Protein AF-A0A8T5XEV4-F1 (afdb_monomer_lite)

Structure (mmCIF, N/CA/C/O backbone):
data_AF-A0A8T5XEV4-F1
#
_entry.id   AF-A0A8T5XEV4-F1
#
loop_
_atom_site.group_PDB
_atom_site.id
_atom_site.type_symbol
_atom_site.label_atom_id
_atom_site.label_alt_id
_atom_site.label_comp_id
_atom_site.label_asym_id
_atom_site.label_entity_id
_atom_site.label_seq_id
_atom_site.pdbx_PDB_ins_code
_atom_site.Cartn_x
_atom_site.Cartn_y
_atom_site.Cartn_z
_atom_site.occupancy
_atom_site.B_iso_or_equiv
_atom_site.auth_seq_id
_atom_site.auth_comp_id
_atom_site.auth_asym_id
_atom_site.auth_atom_id
_atom_site.pdbx_PDB_model_num
ATOM 1 N N . MET A 1 1 ? -2.142 -15.501 20.527 1.00 48.22 1 MET A N 1
ATOM 2 C CA . MET A 1 1 ? -2.462 -14.519 19.458 1.00 48.22 1 MET A CA 1
ATOM 3 C C . MET A 1 1 ? -2.366 -13.107 20.022 1.00 48.22 1 MET A C 1
ATOM 5 O O . MET A 1 1 ? -2.968 -12.856 21.060 1.00 48.22 1 MET A O 1
ATOM 9 N N . LYS A 1 2 ? -1.624 -12.187 19.387 1.00 53.41 2 LYS A N 1
ATOM 10 C CA . LYS A 1 2 ? -1.598 -10.775 19.812 1.00 53.41 2 LYS A CA 1
ATOM 11 C C . LYS A 1 2 ? -2.863 -10.086 19.295 1.00 53.41 2 LYS A C 1
ATOM 13 O O . LYS A 1 2 ? -3.041 -9.926 18.096 1.00 53.41 2 LYS A O 1
ATOM 18 N N . LYS A 1 3 ? -3.751 -9.676 20.199 1.00 57.84 3 LYS A N 1
ATOM 19 C CA . LYS A 1 3 ? -4.940 -8.888 19.851 1.00 57.84 3 LYS A CA 1
ATOM 20 C C . LYS A 1 3 ? -4.489 -7.504 19.385 1.00 57.84 3 LYS A C 1
ATOM 22 O O . LYS A 1 3 ? -4.082 -6.681 20.203 1.00 57.84 3 LYS A O 1
ATOM 27 N N . THR A 1 4 ? -4.503 -7.250 18.080 1.00 61.5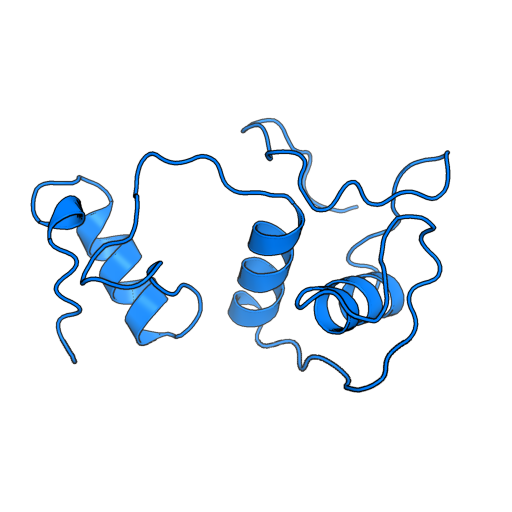9 4 THR A N 1
ATOM 28 C CA . THR A 1 4 ? -4.154 -5.927 17.558 1.00 61.59 4 THR A CA 1
ATOM 29 C C . THR A 1 4 ? -5.300 -4.962 17.852 1.00 61.59 4 THR A C 1
ATOM 31 O O . THR A 1 4 ? -6.395 -5.092 17.314 1.00 61.59 4 THR A O 1
ATOM 34 N N . LEU A 1 5 ? -5.078 -4.013 18.763 1.00 71.56 5 LEU A N 1
ATOM 35 C CA . LEU A 1 5 ? -6.108 -3.082 19.232 1.00 71.56 5 LEU A CA 1
ATOM 36 C C . LEU A 1 5 ? -6.132 -1.812 18.374 1.00 71.56 5 LEU A C 1
ATOM 38 O O . LEU A 1 5 ? -5.719 -0.738 18.815 1.00 71.56 5 LEU A O 1
ATOM 42 N N . PHE A 1 6 ? -6.633 -1.927 17.147 1.00 89.50 6 PHE A N 1
ATOM 43 C CA . PHE A 1 6 ? -7.033 -0.744 16.391 1.00 89.50 6 PHE A CA 1
ATOM 44 C C . PHE A 1 6 ? -8.311 -0.164 17.012 1.00 89.50 6 PHE A C 1
ATOM 46 O O . PHE A 1 6 ? -9.330 -0.850 17.135 1.00 89.50 6 PHE A O 1
ATOM 53 N N . LYS A 1 7 ? -8.246 1.087 17.476 1.00 90.75 7 LYS A N 1
ATOM 54 C CA . LYS A 1 7 ? -9.341 1.765 18.188 1.00 90.75 7 LYS A CA 1
ATOM 55 C C . LYS A 1 7 ? -10.586 1.901 17.307 1.00 90.75 7 LYS A C 1
ATOM 57 O O . LYS A 1 7 ? -11.691 1.724 17.803 1.00 90.75 7 LYS A O 1
ATOM 62 N N . ASP A 1 8 ? -10.379 2.159 16.023 1.00 91.44 8 ASP A N 1
ATOM 63 C CA . ASP A 1 8 ? -11.380 2.371 14.971 1.00 91.44 8 ASP A CA 1
ATOM 64 C C . ASP A 1 8 ? -11.954 1.074 14.373 1.00 91.44 8 ASP A C 1
ATOM 66 O O . ASP A 1 8 ? -12.855 1.124 13.543 1.00 91.44 8 ASP A O 1
ATOM 70 N N . VAL A 1 9 ? -11.477 -0.095 14.810 1.00 90.69 9 VAL A N 1
ATOM 71 C CA . VAL A 1 9 ? -11.938 -1.404 14.314 1.00 90.69 9 VAL A CA 1
ATOM 72 C C . VAL A 1 9 ? -12.795 -2.144 15.349 1.00 90.69 9 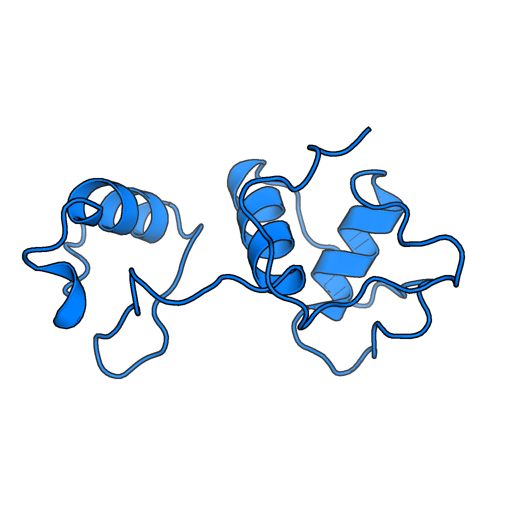VAL A C 1
ATOM 74 O O . VAL A 1 9 ? -13.466 -3.112 15.008 1.00 90.69 9 VAL A O 1
ATOM 77 N N . LYS A 1 10 ? -12.832 -1.699 16.614 1.00 87.44 10 LYS A N 1
ATOM 78 C CA . LYS A 1 10 ? -13.444 -2.441 17.738 1.00 87.44 10 LYS A CA 1
ATOM 79 C C . LYS A 1 10 ? -14.868 -2.952 17.475 1.00 87.44 10 LYS A C 1
ATOM 81 O O . LYS A 1 10 ? -15.143 -4.099 17.832 1.00 87.44 10 LYS A O 1
ATOM 86 N N . SER A 1 11 ? -15.716 -2.138 16.850 1.00 89.38 11 SER A N 1
ATOM 87 C CA . SER A 1 11 ? -17.117 -2.463 16.528 1.00 89.38 11 SER A CA 1
ATOM 88 C C . SER A 1 11 ? -17.357 -2.643 15.025 1.00 89.38 11 SER A C 1
ATOM 90 O O . SER A 1 11 ? -18.496 -2.690 14.577 1.00 89.38 11 SER A O 1
ATOM 92 N N . HIS A 1 12 ? -16.289 -2.719 14.229 1.00 92.12 12 HIS A N 1
ATOM 93 C CA . HIS A 1 12 ? -16.384 -2.849 12.782 1.00 92.12 12 HIS A CA 1
ATOM 94 C C . HIS A 1 12 ? -16.618 -4.311 12.384 1.00 92.12 12 HIS A C 1
ATOM 96 O O . HIS A 1 12 ? -15.945 -5.207 12.897 1.00 92.12 12 HIS A O 1
ATOM 102 N N . TRP A 1 13 ? -17.510 -4.570 11.422 1.00 94.00 13 TRP A N 1
ATOM 103 C CA . TRP A 1 13 ? -17.808 -5.931 10.945 1.00 94.00 13 TRP A CA 1
ATOM 104 C C . TRP A 1 13 ? -16.542 -6.669 10.471 1.00 94.00 13 TRP A C 1
ATOM 106 O O . TRP A 1 13 ? -16.376 -7.865 10.706 1.00 94.00 13 TRP A O 1
ATOM 116 N N . ALA A 1 14 ? -15.599 -5.931 9.871 1.00 91.56 14 ALA A N 1
ATOM 117 C CA . ALA A 1 14 ? -14.354 -6.484 9.340 1.00 91.56 14 ALA A CA 1
ATOM 118 C C . ALA A 1 14 ? -13.310 -6.832 10.418 1.00 91.56 14 ALA A C 1
ATOM 120 O O . ALA A 1 14 ? -12.226 -7.316 10.092 1.00 91.56 14 ALA A O 1
ATOM 121 N N . ARG A 1 15 ? -13.602 -6.590 11.701 1.00 90.81 15 ARG A N 1
ATOM 122 C CA . ARG A 1 15 ? -12.633 -6.704 12.795 1.00 90.81 15 ARG A CA 1
ATOM 123 C C . ARG A 1 15 ? -11.898 -8.031 12.834 1.00 90.81 15 ARG A C 1
ATOM 125 O O . ARG A 1 15 ? -10.672 -8.034 12.881 1.00 90.81 15 ARG A O 1
ATOM 132 N N . LYS A 1 16 ? -12.633 -9.146 12.808 1.00 91.88 16 LYS A N 1
ATOM 133 C CA . LYS A 1 16 ? -12.031 -10.486 12.881 1.00 91.88 16 LYS A CA 1
ATOM 134 C C . LYS A 1 16 ? -11.065 -10.721 11.716 1.00 91.88 16 LYS A C 1
ATOM 136 O O . LYS A 1 16 ? -9.986 -11.263 11.924 1.00 91.88 16 LYS A O 1
ATOM 141 N N . TYR A 1 17 ? -11.423 -10.264 10.516 1.00 91.88 17 TYR A N 1
ATOM 142 C CA . TYR A 1 17 ? -10.581 -10.390 9.327 1.00 91.88 17 TYR A CA 1
ATOM 143 C C . TYR A 1 17 ? -9.330 -9.517 9.424 1.00 91.88 17 TYR A C 1
ATOM 145 O O . TYR A 1 17 ? -8.230 -9.997 9.165 1.00 91.88 17 TYR A O 1
ATOM 153 N N . ILE A 1 18 ? -9.473 -8.267 9.869 1.00 91.62 18 ILE A N 1
ATOM 154 C CA . ILE A 1 18 ? -8.341 -7.354 10.069 1.00 91.62 18 ILE A CA 1
ATOM 155 C C . ILE A 1 18 ? -7.374 -7.931 11.108 1.00 91.62 18 ILE A C 1
ATOM 157 O O . ILE A 1 18 ? -6.182 -8.027 10.836 1.00 91.62 18 ILE A O 1
ATOM 161 N N . GLU A 1 19 ? -7.874 -8.397 12.257 1.00 90.94 19 GLU A N 1
ATOM 162 C CA . GLU A 1 19 ? -7.048 -9.023 13.300 1.00 90.94 19 GLU A CA 1
ATOM 163 C C . GLU A 1 19 ? -6.294 -10.258 12.762 1.00 90.94 19 GLU A C 1
ATOM 165 O O . GLU A 1 19 ? -5.101 -10.424 13.029 1.00 90.94 19 GLU A O 1
ATOM 170 N N . GLN A 1 20 ? -6.945 -11.108 11.961 1.00 91.50 20 GLN A N 1
ATOM 171 C CA . GLN A 1 20 ? -6.294 -12.264 11.332 1.00 91.50 20 GLN A CA 1
ATOM 172 C C . GLN A 1 20 ? -5.208 -11.854 10.330 1.00 91.50 20 GLN A C 1
ATOM 174 O O . GLN A 1 20 ? -4.090 -12.368 10.393 1.00 91.50 20 GLN A O 1
ATOM 179 N N . LEU A 1 21 ? -5.510 -10.926 9.421 1.00 92.19 21 LEU A N 1
ATOM 180 C CA . LEU A 1 21 ? -4.562 -10.468 8.403 1.00 92.19 21 LEU A CA 1
ATOM 181 C C . LEU A 1 21 ? -3.380 -9.716 9.023 1.00 92.19 21 LEU A C 1
ATOM 183 O O . LEU A 1 21 ? -2.255 -9.839 8.536 1.00 92.19 21 LEU A O 1
ATOM 187 N N . THR A 1 22 ? -3.594 -8.986 10.119 1.00 91.62 22 THR A N 1
ATOM 188 C CA . THR A 1 22 ? -2.504 -8.357 10.871 1.00 91.62 22 THR A CA 1
ATOM 189 C C . THR A 1 22 ? -1.632 -9.392 11.574 1.00 91.62 22 THR A C 1
ATOM 191 O O . THR A 1 22 ? -0.408 -9.288 11.518 1.00 91.62 22 THR A O 1
ATOM 194 N N . ASN A 1 23 ? -2.219 -10.437 12.167 1.00 90.31 23 ASN A N 1
ATOM 195 C CA . ASN A 1 23 ? -1.448 -11.540 12.754 1.00 90.31 23 ASN A CA 1
ATOM 196 C C . ASN A 1 23 ? -0.598 -12.277 11.710 1.00 90.31 23 ASN A C 1
ATOM 198 O O . ASN A 1 23 ? 0.525 -12.677 12.007 1.00 90.31 23 ASN A O 1
ATOM 202 N N . LYS A 1 24 ? -1.100 -12.392 10.476 1.00 90.94 24 LYS A N 1
ATOM 203 C CA . LYS A 1 24 ? -0.358 -12.925 9.323 1.00 90.94 24 LYS A CA 1
ATOM 204 C C . LYS A 1 24 ? 0.633 -11.928 8.706 1.00 90.94 24 LYS A C 1
ATOM 206 O O . LYS A 1 24 ? 1.271 -12.257 7.716 1.00 90.94 24 LYS A O 1
ATOM 211 N N . LYS A 1 25 ? 0.766 -10.715 9.260 1.00 91.06 25 LYS A N 1
ATOM 212 C CA . LYS A 1 25 ? 1.612 -9.621 8.742 1.00 91.06 25 LYS A CA 1
ATOM 213 C C . LYS A 1 25 ? 1.277 -9.189 7.303 1.00 91.06 25 LYS A C 1
ATOM 215 O O . LYS A 1 25 ? 2.107 -8.574 6.641 1.00 91.06 25 LYS A O 1
ATOM 220 N N . ILE A 1 26 ? 0.063 -9.466 6.823 1.00 92.44 26 ILE A N 1
ATOM 221 C CA . ILE A 1 26 ? -0.391 -9.095 5.472 1.00 92.44 26 ILE A CA 1
ATOM 222 C C . ILE A 1 26 ? -0.756 -7.607 5.428 1.00 92.44 26 ILE A C 1
ATOM 224 O O . ILE A 1 26 ? -0.351 -6.882 4.515 1.00 92.44 26 ILE A O 1
ATOM 228 N N . VAL A 1 27 ? -1.479 -7.147 6.452 1.00 91.19 27 VAL A N 1
ATOM 229 C CA . VAL A 1 27 ? -1.906 -5.751 6.606 1.00 91.19 27 VAL A CA 1
ATOM 230 C C . VAL A 1 27 ? -1.315 -5.139 7.869 1.00 91.19 27 VAL A C 1
ATOM 232 O O . VAL A 1 27 ? -1.114 -5.825 8.874 1.00 91.19 27 VAL A O 1
ATOM 235 N N . LYS A 1 28 ? -1.069 -3.831 7.826 1.00 89.19 28 LYS A N 1
ATOM 236 C CA . LYS A 1 28 ? -0.596 -3.030 8.959 1.00 89.19 28 LYS A CA 1
ATOM 237 C C . LYS A 1 28 ? -1.495 -1.811 9.128 1.00 89.19 28 LYS A C 1
ATOM 239 O O . LYS A 1 28 ? -2.058 -1.331 8.152 1.00 89.19 28 LYS A O 1
ATOM 244 N N . GLY A 1 29 ? -1.623 -1.323 10.358 1.00 87.81 29 GLY A N 1
ATOM 245 C CA . GLY A 1 29 ? -2.295 -0.050 10.606 1.00 87.81 29 GLY A CA 1
ATOM 246 C C . GLY A 1 29 ? -1.433 1.141 10.202 1.00 87.81 29 GLY A C 1
ATOM 247 O O . GLY A 1 29 ? -0.240 1.003 9.928 1.00 87.81 29 GLY A O 1
ATOM 248 N N . ILE A 1 30 ? -2.038 2.322 10.245 1.00 88.62 30 ILE A N 1
ATOM 249 C CA . ILE A 1 30 ? -1.421 3.592 9.837 1.00 88.62 30 ILE A CA 1
ATOM 250 C C . ILE A 1 30 ? -0.714 4.331 10.989 1.00 88.62 30 ILE A C 1
ATOM 252 O O . ILE A 1 30 ? -0.332 5.486 10.855 1.00 88.62 30 ILE A O 1
ATOM 256 N N . GLY A 1 31 ? -0.568 3.686 12.150 1.00 86.94 31 GLY A N 1
ATOM 257 C CA . GLY A 1 31 ? -0.053 4.309 13.374 1.00 86.94 31 GLY A CA 1
ATOM 258 C C . GLY A 1 31 ? -1.162 4.769 14.324 1.00 86.94 31 GLY A C 1
ATOM 259 O O . GLY A 1 31 ? -2.349 4.570 14.070 1.00 86.94 31 GLY A O 1
ATOM 260 N N . ASN A 1 32 ? -0.783 5.309 15.488 1.00 87.69 32 ASN A N 1
ATOM 261 C CA . ASN A 1 32 ? -1.705 5.839 16.510 1.00 87.69 32 ASN A CA 1
ATOM 262 C C . ASN A 1 32 ? -2.852 4.893 16.922 1.00 87.69 32 ASN A C 1
ATOM 264 O O . ASN A 1 32 ? -3.936 5.335 17.313 1.00 87.69 32 ASN A O 1
ATOM 268 N N . LYS A 1 33 ? -2.611 3.575 16.859 1.00 89.19 33 LYS A N 1
ATOM 269 C CA . LYS A 1 33 ? -3.620 2.525 17.083 1.00 89.19 33 LYS A CA 1
ATOM 270 C C . LYS A 1 33 ? -4.840 2.662 16.146 1.00 89.19 33 LYS A C 1
ATOM 272 O O . LYS A 1 33 ? -5.954 2.382 16.581 1.00 89.19 33 LYS A O 1
ATOM 277 N N . LYS A 1 34 ? -4.649 3.082 14.889 1.00 91.62 34 LYS A N 1
ATOM 278 C CA . LYS A 1 34 ? -5.688 3.165 13.845 1.00 91.62 34 LYS A CA 1
ATOM 279 C C . LYS A 1 34 ? -5.376 2.269 12.643 1.00 91.62 34 LYS A C 1
ATOM 281 O O . LYS A 1 34 ? -4.205 2.042 12.326 1.00 91.62 34 LYS A O 1
ATOM 286 N N . PHE A 1 35 ? -6.424 1.787 11.981 1.00 91.19 35 PHE A N 1
ATOM 287 C CA . PHE A 1 35 ? -6.340 0.987 10.751 1.00 91.19 35 PHE A CA 1
ATOM 288 C C . PHE A 1 35 ? -7.013 1.651 9.546 1.00 91.19 35 PHE A C 1
ATOM 290 O O . PHE A 1 35 ? -6.546 1.460 8.434 1.00 91.19 35 PHE A O 1
ATOM 297 N N . LEU A 1 36 ? -8.068 2.438 9.771 1.00 92.25 36 LEU A N 1
ATOM 298 C CA . LEU A 1 36 ? -8.963 3.007 8.760 1.00 92.25 36 LEU A CA 1
ATOM 299 C C . LEU A 1 36 ? -9.717 1.951 7.927 1.00 92.25 36 LEU A C 1
ATOM 301 O O . LEU A 1 36 ? -9.567 1.886 6.710 1.00 92.25 36 LEU A O 1
ATOM 305 N N . PRO A 1 37 ? -10.585 1.130 8.551 1.00 89.94 37 PRO A N 1
ATOM 306 C CA . PRO A 1 37 ? -11.234 -0.001 7.876 1.00 89.94 37 PRO A CA 1
ATOM 307 C C . PRO A 1 37 ? -12.201 0.379 6.741 1.00 89.94 37 PRO A C 1
ATOM 309 O O . PRO A 1 37 ? -12.563 -0.489 5.954 1.00 89.94 37 PRO A O 1
ATOM 312 N N . ASN A 1 38 ? -12.616 1.647 6.668 1.00 90.12 38 ASN A N 1
ATOM 313 C CA . ASN A 1 38 ? -13.513 2.177 5.636 1.00 90.12 38 ASN A CA 1
ATOM 314 C C . ASN A 1 38 ? -12.787 3.015 4.574 1.00 90.12 38 ASN A C 1
ATOM 316 O O . ASN A 1 38 ? -13.433 3.544 3.672 1.00 90.12 38 ASN A O 1
ATOM 320 N N . SER A 1 39 ? -11.468 3.185 4.690 1.00 89.44 39 SER A N 1
ATOM 321 C CA . SER A 1 39 ? -10.698 3.923 3.694 1.00 89.44 39 SER A CA 1
ATOM 322 C C . SER A 1 39 ? -10.502 3.094 2.432 1.00 89.44 39 SER A C 1
ATOM 324 O O . SER A 1 39 ? -10.397 1.868 2.471 1.00 89.44 39 SER A O 1
ATOM 326 N N . ASN A 1 40 ? -10.434 3.789 1.298 1.00 90.38 40 ASN A N 1
ATOM 327 C CA . ASN A 1 40 ? -10.089 3.160 0.033 1.00 90.38 40 ASN A CA 1
ATOM 328 C C . ASN A 1 40 ? -8.642 2.667 0.053 1.00 90.38 40 ASN A C 1
ATOM 330 O O . ASN A 1 40 ? -7.774 3.267 0.683 1.00 90.38 40 ASN A O 1
ATOM 334 N N . VAL A 1 41 ? -8.399 1.593 -0.693 1.00 91.12 41 VAL A N 1
ATOM 335 C CA . VAL A 1 41 ? -7.077 0.990 -0.861 1.00 91.12 41 VAL A CA 1
ATOM 336 C C . VAL A 1 41 ? -6.508 1.414 -2.210 1.00 91.12 41 VAL A C 1
ATOM 338 O O . VAL A 1 41 ? -7.183 1.307 -3.241 1.00 91.12 41 VAL A O 1
ATOM 341 N N . THR A 1 42 ? -5.268 1.889 -2.215 1.00 93.62 42 THR A N 1
ATOM 342 C CA . THR A 1 42 ? -4.531 2.209 -3.444 1.00 93.62 42 THR A CA 1
ATOM 343 C C . THR A 1 42 ? -4.074 0.947 -4.175 1.00 93.62 42 THR A C 1
ATOM 345 O O . THR A 1 42 ? -3.956 -0.142 -3.604 1.00 93.62 42 THR A O 1
ATOM 348 N N . ARG A 1 43 ? -3.773 1.068 -5.468 1.00 94.31 43 ARG A N 1
ATOM 349 C CA . ARG A 1 43 ? -3.245 -0.054 -6.257 1.00 94.31 43 ARG A CA 1
ATOM 350 C C . ARG A 1 43 ? -1.926 -0.585 -5.704 1.00 94.31 43 ARG A C 1
ATOM 352 O O . ARG A 1 43 ? -1.746 -1.802 -5.660 1.00 94.31 43 ARG A O 1
ATOM 359 N N . ALA A 1 44 ? -1.037 0.295 -5.247 1.00 94.56 44 ALA A N 1
ATOM 360 C CA . ALA A 1 44 ? 0.228 -0.101 -4.633 1.00 94.56 44 ALA A CA 1
ATOM 361 C C . ALA A 1 44 ? 0.022 -0.918 -3.346 1.00 94.56 44 ALA A C 1
ATOM 363 O O . ALA A 1 44 ? 0.625 -1.979 -3.173 1.00 94.56 44 ALA A O 1
ATOM 364 N N . GLU A 1 45 ? -0.871 -0.470 -2.462 1.00 93.88 45 GLU A N 1
ATOM 365 C CA . GLU A 1 45 ? -1.200 -1.190 -1.226 1.00 93.88 45 GLU A CA 1
ATOM 366 C C . GLU A 1 45 ? -1.824 -2.552 -1.505 1.00 93.88 45 GLU A C 1
ATOM 368 O O . GLU A 1 45 ? -1.466 -3.537 -0.858 1.00 93.88 45 GLU A O 1
ATOM 373 N N . TYR A 1 46 ? -2.714 -2.635 -2.490 1.00 93.31 46 TYR A N 1
ATOM 374 C CA . TYR A 1 46 ? -3.333 -3.897 -2.872 1.00 93.31 46 TYR A CA 1
ATOM 375 C C . TYR A 1 46 ? -2.322 -4.927 -3.366 1.00 93.31 46 TYR A C 1
ATOM 377 O O . TYR A 1 46 ? -2.343 -6.065 -2.901 1.00 93.31 46 TYR A O 1
ATOM 385 N N . ILE A 1 47 ? -1.398 -4.534 -4.245 1.00 94.44 47 ILE A N 1
ATOM 386 C CA . ILE A 1 47 ? -0.339 -5.439 -4.708 1.00 94.44 47 ILE A CA 1
ATOM 387 C C . ILE A 1 47 ? 0.560 -5.857 -3.545 1.00 94.44 47 ILE A C 1
ATOM 389 O O . ILE A 1 47 ? 0.878 -7.038 -3.419 1.00 94.44 47 ILE A O 1
ATOM 393 N N . ALA A 1 48 ? 0.913 -4.937 -2.645 1.00 94.69 48 ALA A N 1
ATOM 394 C CA . ALA A 1 48 ? 1.692 -5.285 -1.460 1.00 94.69 48 ALA A CA 1
ATOM 395 C C . ALA A 1 48 ? 0.969 -6.314 -0.572 1.00 94.69 48 ALA A C 1
ATOM 397 O O . ALA A 1 48 ? 1.601 -7.238 -0.057 1.00 94.69 48 ALA A O 1
ATOM 398 N N . MET A 1 49 ? -0.351 -6.189 -0.403 1.00 94.00 49 MET A N 1
ATOM 399 C CA . MET A 1 49 ? -1.158 -7.183 0.312 1.00 94.00 49 MET A CA 1
ATOM 400 C C . MET A 1 49 ? -1.209 -8.520 -0.431 1.00 94.00 49 MET A C 1
ATOM 402 O O . MET A 1 49 ? -1.062 -9.565 0.204 1.00 94.00 49 MET A O 1
ATOM 406 N N . LEU A 1 50 ? -1.377 -8.503 -1.754 1.00 93.56 50 LEU A N 1
ATOM 407 C CA . LEU A 1 50 ? -1.425 -9.707 -2.582 1.00 93.56 50 LEU A CA 1
ATOM 408 C C . LEU A 1 50 ? -0.110 -10.486 -2.504 1.00 93.56 50 LEU A C 1
ATOM 410 O O . LEU A 1 50 ? -0.125 -11.676 -2.200 1.00 93.56 50 LEU A O 1
ATOM 414 N N . MET A 1 51 ? 1.026 -9.812 -2.689 1.00 94.56 51 MET A N 1
ATOM 415 C CA . MET A 1 51 ? 2.345 -10.445 -2.615 1.00 94.56 51 MET A CA 1
ATOM 416 C C . MET A 1 51 ? 2.604 -11.085 -1.250 1.00 94.56 51 MET A C 1
ATOM 418 O O . MET A 1 51 ? 3.068 -12.221 -1.190 1.00 94.56 51 MET A O 1
ATOM 422 N N . ARG A 1 52 ? 2.235 -10.411 -0.150 1.00 95.31 52 ARG A N 1
ATOM 423 C CA . ARG A 1 52 ? 2.337 -10.987 1.205 1.00 95.31 52 ARG A CA 1
ATOM 424 C C . ARG A 1 52 ? 1.395 -12.169 1.406 1.00 95.31 52 ARG A C 1
ATOM 426 O O . ARG A 1 52 ? 1.770 -13.138 2.052 1.00 95.31 52 ARG A O 1
ATOM 433 N N . THR A 1 53 ? 0.184 -12.099 0.857 1.00 93.25 53 THR A N 1
ATOM 434 C CA . THR A 1 53 ? -0.809 -13.182 0.957 1.00 93.25 53 THR A CA 1
ATOM 435 C C . THR A 1 53 ? -0.338 -14.437 0.228 1.00 93.25 53 THR A C 1
ATOM 437 O O . THR A 1 53 ? -0.510 -15.538 0.740 1.00 93.25 53 THR A O 1
ATOM 440 N N . LEU A 1 54 ? 0.291 -14.263 -0.935 1.00 92.75 54 LEU A N 1
ATOM 441 C CA . LEU A 1 54 ? 0.866 -15.343 -1.738 1.00 92.75 54 LEU A CA 1
ATOM 442 C C . LEU A 1 54 ? 2.277 -15.752 -1.280 1.00 92.75 54 LEU A C 1
ATOM 444 O O . LEU A 1 54 ? 2.878 -16.635 -1.882 1.00 92.75 54 LEU A O 1
ATOM 448 N N . ASN A 1 55 ? 2.806 -15.115 -0.229 1.00 93.69 55 ASN A N 1
ATOM 449 C CA . ASN A 1 55 ? 4.154 -15.328 0.294 1.00 93.69 55 ASN A CA 1
ATOM 450 C C . ASN A 1 55 ? 5.254 -15.213 -0.783 1.00 93.69 55 ASN A C 1
ATOM 452 O O . ASN A 1 55 ? 6.239 -15.951 -0.768 1.00 93.69 55 ASN A O 1
ATOM 456 N N . ILE A 1 56 ? 5.074 -14.291 -1.733 1.00 93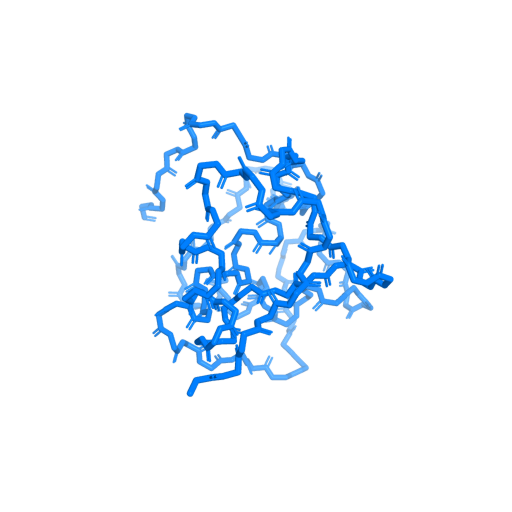.88 56 ILE A N 1
ATOM 457 C CA . ILE A 1 56 ? 6.041 -14.030 -2.801 1.00 93.88 56 ILE A CA 1
ATOM 458 C C . ILE A 1 56 ? 7.135 -13.116 -2.237 1.00 93.88 56 ILE A C 1
ATOM 460 O O . ILE A 1 56 ? 6.815 -12.013 -1.779 1.00 93.88 56 ILE A O 1
ATOM 464 N N . PRO A 1 57 ? 8.413 -13.532 -2.271 1.00 93.88 57 PRO A N 1
ATOM 465 C CA . PRO A 1 57 ? 9.507 -12.695 -1.803 1.00 93.88 57 PRO A CA 1
ATOM 466 C C . PRO A 1 57 ? 9.651 -11.468 -2.706 1.00 93.88 57 PRO A C 1
ATOM 468 O O . PRO A 1 57 ? 9.612 -11.578 -3.931 1.00 93.88 57 PRO A O 1
ATOM 471 N N . VAL A 1 58 ? 9.803 -10.300 -2.086 1.00 94.44 58 VAL A N 1
ATOM 472 C CA . VAL A 1 58 ? 10.067 -9.039 -2.785 1.00 94.44 58 VAL A CA 1
ATOM 473 C C . VAL A 1 58 ? 11.571 -8.931 -3.005 1.00 94.44 58 VAL A C 1
ATOM 475 O O . VAL A 1 58 ? 12.332 -8.994 -2.043 1.00 94.44 58 VAL A O 1
ATOM 478 N N . GLU A 1 59 ? 11.989 -8.787 -4.259 1.00 93.44 59 GLU A N 1
ATOM 479 C CA . GLU A 1 59 ? 13.397 -8.631 -4.622 1.00 93.44 59 GLU A CA 1
ATOM 480 C C . GLU A 1 59 ? 13.837 -7.180 -4.347 1.00 93.44 59 GLU A C 1
ATOM 482 O O . GLU A 1 59 ? 13.193 -6.224 -4.792 1.00 93.44 59 GLU A O 1
ATOM 487 N N . GLU A 1 60 ? 14.921 -6.997 -3.592 1.00 90.69 60 GLU 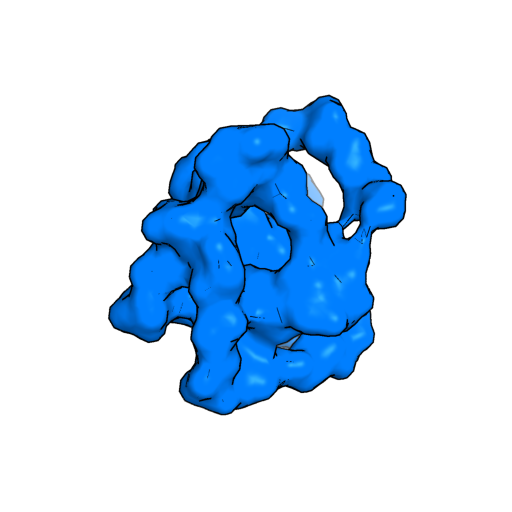A N 1
ATOM 488 C CA . GLU A 1 60 ? 15.469 -5.669 -3.290 1.00 90.69 60 GLU A CA 1
ATOM 489 C C . GLU A 1 60 ? 16.222 -5.080 -4.491 1.00 90.69 60 GLU A C 1
ATOM 491 O O . GLU A 1 60 ? 16.757 -5.810 -5.322 1.00 90.69 60 GLU A O 1
ATOM 496 N N . ASN A 1 61 ? 16.281 -3.746 -4.568 1.00 86.69 61 ASN A N 1
ATOM 497 C CA . ASN A 1 61 ? 16.945 -2.996 -5.643 1.00 86.69 61 ASN A CA 1
ATOM 498 C C . ASN A 1 61 ? 16.439 -3.350 -7.056 1.00 86.69 61 ASN A C 1
ATOM 500 O O . ASN A 1 61 ? 17.176 -3.248 -8.040 1.00 86.69 61 ASN A O 1
ATOM 504 N N . THR A 1 62 ? 15.171 -3.752 -7.168 1.00 85.56 62 THR A N 1
ATOM 505 C CA . THR A 1 62 ? 14.569 -4.152 -8.445 1.00 85.56 62 THR A CA 1
ATOM 506 C C . THR A 1 62 ? 14.086 -2.926 -9.205 1.00 85.56 62 THR A C 1
ATOM 508 O O . THR A 1 62 ? 13.332 -2.111 -8.684 1.00 85.56 62 THR A O 1
ATOM 511 N N . THR A 1 63 ? 14.460 -2.799 -10.475 1.00 84.25 63 THR A N 1
ATOM 512 C CA . THR A 1 63 ? 13.983 -1.708 -11.327 1.00 84.25 63 THR A CA 1
ATOM 513 C C . THR A 1 63 ? 12.639 -2.056 -11.973 1.00 84.25 63 THR A C 1
ATOM 515 O O . THR A 1 63 ? 12.426 -3.167 -12.453 1.00 84.25 63 THR A O 1
ATOM 518 N N . CYS A 1 64 ? 11.708 -1.099 -11.988 1.00 89.12 64 CYS A N 1
ATOM 519 C CA . CYS A 1 64 ? 10.431 -1.233 -12.689 1.00 89.12 64 CYS A CA 1
ATOM 520 C C . CYS A 1 64 ? 10.511 -0.555 -14.063 1.00 89.12 64 CYS A C 1
ATOM 522 O O . CYS A 1 64 ? 11.082 0.528 -14.179 1.00 89.12 64 CYS A O 1
ATOM 524 N N . SER A 1 65 ? 9.922 -1.170 -15.091 1.00 89.25 65 SER A N 1
ATOM 525 C CA . SER A 1 65 ? 9.818 -0.599 -16.444 1.00 89.25 65 SER A CA 1
ATOM 526 C C . SER A 1 65 ? 8.678 0.419 -16.602 1.00 89.25 65 SER A C 1
ATOM 528 O O . SER A 1 65 ? 8.630 1.135 -17.605 1.00 89.25 65 SER A O 1
ATOM 530 N N . LEU A 1 66 ? 7.754 0.480 -15.636 1.00 94.19 66 LEU A N 1
ATOM 531 C CA . LEU A 1 66 ? 6.593 1.371 -15.657 1.00 94.19 66 LEU A CA 1
ATOM 532 C C . LEU A 1 66 ? 7.007 2.796 -15.259 1.00 94.19 66 LEU A C 1
ATOM 534 O O . LEU A 1 66 ? 7.698 3.001 -14.260 1.00 94.19 66 LEU A O 1
ATOM 538 N N . LYS A 1 67 ? 6.568 3.787 -16.043 1.00 95.31 67 LYS A N 1
ATOM 539 C CA . LYS A 1 67 ? 7.062 5.179 -15.999 1.00 95.31 67 LYS A CA 1
ATOM 540 C C . LYS A 1 67 ? 6.775 5.910 -14.688 1.00 95.31 67 LYS A C 1
ATOM 542 O O . LYS A 1 67 ? 7.519 6.804 -14.309 1.00 95.31 67 LYS A O 1
ATOM 547 N N . ASP A 1 68 ? 5.687 5.559 -14.018 1.00 95.38 68 ASP A N 1
ATOM 548 C CA . ASP A 1 68 ? 5.189 6.216 -12.807 1.00 95.38 68 ASP A CA 1
ATOM 549 C C . ASP A 1 68 ? 5.527 5.440 -11.523 1.00 95.38 68 ASP A C 1
ATOM 551 O O . ASP A 1 68 ? 4.938 5.674 -10.467 1.00 95.38 68 ASP A O 1
ATOM 555 N N . VAL A 1 69 ? 6.491 4.518 -11.595 1.00 95.25 69 VAL A N 1
ATOM 556 C CA . VAL A 1 69 ? 6.996 3.763 -10.444 1.00 95.25 69 VAL A CA 1
ATOM 557 C C . VAL A 1 69 ? 8.403 4.258 -10.101 1.00 95.25 69 VAL A C 1
ATOM 559 O O . VAL A 1 69 ? 9.409 3.677 -10.507 1.00 95.25 69 VAL A O 1
ATOM 562 N N . ASN A 1 70 ? 8.477 5.347 -9.330 1.00 93.38 70 ASN A N 1
ATOM 563 C CA . ASN A 1 70 ? 9.746 5.914 -8.857 1.00 93.38 70 ASN A CA 1
ATOM 564 C C . ASN A 1 70 ? 10.484 4.920 -7.931 1.00 93.38 70 ASN A C 1
ATOM 566 O O . ASN A 1 70 ? 9.851 4.257 -7.110 1.00 93.38 70 ASN A O 1
ATOM 570 N N . LYS A 1 71 ? 11.814 4.820 -8.069 1.00 92.12 71 LYS A N 1
ATOM 571 C CA . LYS A 1 71 ? 12.718 3.973 -7.268 1.00 92.12 71 LYS A CA 1
ATOM 572 C C . LYS A 1 71 ? 12.742 4.322 -5.782 1.00 92.12 71 LYS A C 1
ATOM 574 O O . LYS A 1 71 ? 12.956 3.440 -4.961 1.00 92.12 71 LYS A O 1
ATOM 579 N N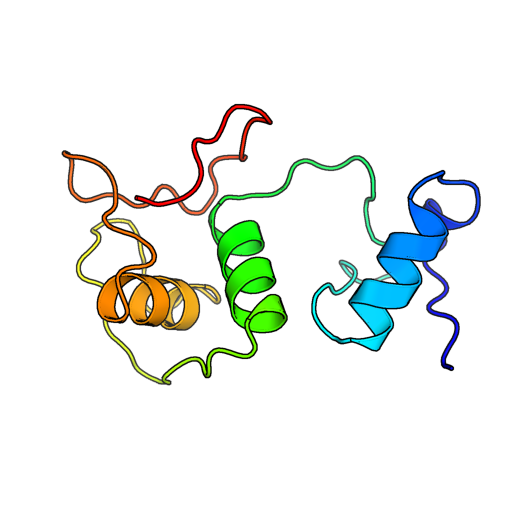 . GLU A 1 72 ? 12.484 5.578 -5.443 1.00 92.19 72 GLU A N 1
ATOM 580 C CA . GLU A 1 72 ? 12.495 6.066 -4.059 1.00 92.19 72 GLU A CA 1
ATOM 581 C C . GLU A 1 72 ? 11.204 5.727 -3.297 1.00 92.19 72 GLU A C 1
ATOM 583 O O . GLU A 1 72 ? 11.159 5.785 -2.068 1.00 92.19 72 GLU A O 1
ATOM 588 N N . ASN A 1 73 ? 10.141 5.340 -4.008 1.00 94.44 73 ASN A N 1
ATOM 589 C CA . ASN A 1 73 ? 8.864 5.033 -3.380 1.00 94.44 73 ASN A CA 1
ATOM 590 C C . ASN A 1 73 ? 8.887 3.658 -2.705 1.00 94.44 73 ASN A C 1
ATOM 592 O O . ASN A 1 73 ? 9.374 2.673 -3.257 1.00 94.44 73 ASN A O 1
ATOM 596 N N . TRP A 1 74 ? 8.242 3.559 -1.539 1.00 94.31 74 TRP A N 1
ATOM 597 C CA . TRP A 1 74 ? 8.180 2.329 -0.734 1.00 94.31 74 TRP A CA 1
ATOM 598 C C . TRP A 1 74 ? 7.638 1.108 -1.498 1.00 94.31 74 TRP A C 1
ATOM 600 O O . TRP A 1 74 ? 7.942 -0.034 -1.152 1.00 94.31 74 TRP A O 1
ATOM 610 N N . TYR A 1 75 ? 6.805 1.339 -2.516 1.00 94.50 75 TYR A N 1
ATOM 611 C CA . TYR A 1 75 ? 6.190 0.295 -3.330 1.00 94.50 75 TYR A CA 1
ATOM 612 C C . TYR A 1 75 ? 7.035 -0.119 -4.537 1.00 94.50 75 TYR A C 1
ATOM 614 O O . TYR A 1 75 ? 6.627 -1.036 -5.244 1.00 94.50 75 TYR A O 1
ATOM 622 N N . ASN A 1 76 ? 8.181 0.518 -4.796 1.00 95.75 76 ASN A N 1
ATOM 623 C CA . ASN A 1 76 ? 8.979 0.265 -5.992 1.00 95.75 76 ASN A CA 1
ATOM 624 C C . ASN A 1 76 ? 9.346 -1.214 -6.140 1.00 95.75 76 ASN A C 1
ATOM 626 O O . ASN A 1 76 ? 8.907 -1.854 -7.091 1.00 95.75 76 ASN A O 1
ATOM 630 N N . ASN A 1 77 ? 10.054 -1.771 -5.154 1.00 95.94 77 ASN A N 1
ATOM 631 C CA . ASN A 1 77 ? 10.490 -3.169 -5.180 1.00 95.94 77 ASN A CA 1
ATOM 632 C C . ASN A 1 77 ? 9.303 -4.138 -5.286 1.00 95.94 77 ASN A C 1
ATOM 634 O O . ASN A 1 77 ? 9.368 -5.139 -5.998 1.00 95.94 77 ASN A O 1
ATOM 638 N N . VAL A 1 78 ? 8.189 -3.820 -4.617 1.00 95.88 78 VAL A N 1
ATOM 639 C CA . VAL A 1 78 ? 6.952 -4.614 -4.651 1.00 95.88 78 VAL A CA 1
ATOM 640 C C . VAL A 1 78 ? 6.377 -4.646 -6.068 1.00 95.88 78 VAL A C 1
ATOM 642 O O . VAL A 1 78 ? 6.160 -5.718 -6.629 1.00 95.88 78 VAL A O 1
ATOM 645 N N . VAL A 1 79 ? 6.155 -3.477 -6.672 1.00 95.88 79 VAL A N 1
ATOM 646 C CA . VAL A 1 79 ? 5.571 -3.366 -8.015 1.00 95.88 79 VAL A CA 1
ATOM 647 C C . VAL A 1 79 ? 6.525 -3.932 -9.062 1.00 95.88 79 VAL A C 1
ATOM 649 O O . VAL A 1 79 ? 6.092 -4.683 -9.929 1.00 95.88 79 VAL A O 1
ATOM 652 N N . ALA A 1 80 ? 7.821 -3.648 -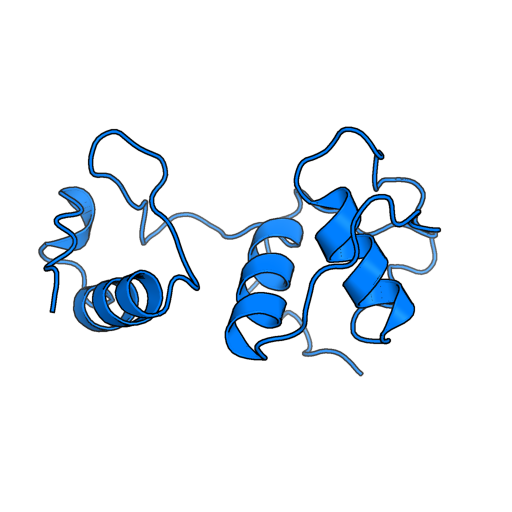8.956 1.00 95.94 80 ALA A N 1
ATOM 653 C CA . ALA A 1 80 ? 8.838 -4.163 -9.864 1.00 95.94 80 ALA A CA 1
ATOM 654 C C . ALA A 1 80 ? 8.903 -5.699 -9.838 1.00 95.94 80 ALA A C 1
ATOM 656 O O . ALA A 1 80 ? 8.864 -6.335 -10.892 1.00 95.94 80 ALA A O 1
ATOM 657 N N . THR A 1 81 ? 8.905 -6.305 -8.645 1.00 95.75 81 THR A N 1
ATOM 658 C CA . THR A 1 81 ? 8.860 -7.768 -8.502 1.00 95.75 81 THR A CA 1
ATOM 659 C C . THR A 1 81 ? 7.565 -8.334 -9.084 1.00 95.75 81 THR A C 1
ATOM 661 O O . THR A 1 81 ? 7.594 -9.323 -9.814 1.00 95.75 81 THR A O 1
ATOM 664 N N . ALA A 1 82 ? 6.422 -7.703 -8.809 1.00 94.62 82 ALA A N 1
ATOM 665 C CA . ALA A 1 82 ? 5.134 -8.145 -9.332 1.00 94.62 82 ALA A CA 1
ATOM 666 C C . ALA A 1 82 ? 5.061 -8.068 -10.868 1.00 94.62 82 ALA A C 1
ATOM 668 O O . ALA A 1 82 ? 4.518 -8.983 -11.484 1.00 94.62 82 ALA A O 1
ATOM 669 N N . VAL A 1 83 ? 5.655 -7.045 -11.493 1.00 94.06 83 VAL A N 1
ATOM 670 C CA . VAL A 1 83 ? 5.798 -6.955 -12.957 1.00 94.06 83 VAL A CA 1
ATOM 671 C C . VAL A 1 83 ? 6.693 -8.076 -13.482 1.00 94.06 83 VAL A C 1
ATOM 673 O O . VAL A 1 83 ? 6.283 -8.827 -14.364 1.00 94.06 83 VAL A O 1
ATOM 676 N N . LYS A 1 84 ? 7.881 -8.256 -12.893 1.00 93.19 84 LYS A N 1
ATOM 677 C CA . LYS A 1 84 ? 8.844 -9.299 -13.290 1.00 93.19 84 LYS A CA 1
ATOM 678 C C . LYS A 1 84 ? 8.254 -10.710 -13.213 1.00 93.19 84 LYS A C 1
ATOM 680 O O . LYS A 1 84 ? 8.562 -11.555 -14.046 1.00 93.19 84 LYS A O 1
ATOM 685 N N . LYS A 1 85 ? 7.417 -10.972 -12.208 1.00 92.12 85 LYS A N 1
ATOM 686 C CA . LYS A 1 85 ? 6.747 -12.264 -11.993 1.00 92.12 85 LYS A CA 1
ATOM 687 C C . LYS A 1 85 ? 5.428 -12.407 -12.772 1.00 92.12 85 LYS A C 1
ATOM 689 O O . LYS A 1 85 ? 4.780 -13.438 -12.641 1.00 92.12 85 LYS A O 1
ATOM 694 N N . GLY A 1 86 ? 5.021 -11.402 -13.552 1.00 90.69 86 GLY A N 1
ATOM 695 C CA . GLY A 1 86 ? 3.826 -11.459 -14.400 1.00 90.69 86 GLY A CA 1
ATOM 696 C C . GLY A 1 86 ? 2.494 -11.178 -13.694 1.00 90.69 86 GLY A C 1
ATOM 697 O O . GLY A 1 86 ? 1.445 -11.360 -14.295 1.00 90.69 86 GLY A O 1
ATOM 698 N N . PHE A 1 87 ? 2.493 -10.699 -12.446 1.00 89.56 87 PHE A N 1
ATOM 699 C CA . PHE A 1 87 ? 1.260 -10.307 -11.741 1.00 89.56 87 PHE A CA 1
ATOM 700 C C . PHE A 1 87 ? 0.714 -8.945 -12.191 1.00 89.56 87 PHE A C 1
ATOM 702 O O . PHE A 1 87 ? -0.430 -8.599 -11.892 1.00 89.56 87 PHE A O 1
ATOM 709 N N . ILE A 1 88 ? 1.545 -8.128 -12.844 1.00 90.69 88 ILE A N 1
ATOM 710 C CA . ILE A 1 88 ? 1.199 -6.780 -13.297 1.00 90.69 88 ILE A CA 1
ATOM 711 C C . ILE A 1 88 ? 1.800 -6.560 -14.678 1.00 90.69 88 ILE A C 1
ATOM 713 O O . ILE A 1 88 ? 3.002 -6.701 -14.863 1.00 90.69 88 ILE A O 1
ATOM 717 N N . THR A 1 89 ? 0.979 -6.123 -15.623 1.00 85.88 89 THR A N 1
ATOM 718 C CA . THR A 1 89 ? 1.427 -5.682 -16.952 1.00 85.88 89 THR A CA 1
ATOM 719 C C . THR A 1 89 ? 1.446 -4.158 -17.094 1.00 85.88 89 THR A C 1
ATOM 721 O O . THR A 1 89 ? 2.202 -3.626 -17.896 1.00 85.88 89 THR A O 1
ATOM 724 N N . GLY A 1 90 ? 0.663 -3.444 -16.277 1.00 86.81 90 GLY A N 1
ATOM 725 C CA . GLY A 1 90 ? 0.471 -1.997 -16.402 1.00 86.81 90 GLY A CA 1
ATOM 726 C C . GLY A 1 90 ? -0.613 -1.639 -17.424 1.00 86.81 90 GLY A C 1
ATOM 727 O O . GLY A 1 90 ? -1.337 -2.497 -17.925 1.00 86.81 90 GLY A O 1
ATOM 728 N N . TYR A 1 91 ? -0.775 -0.348 -17.680 1.00 89.94 91 TYR A N 1
ATOM 729 C CA . TYR A 1 91 ? -1.661 0.181 -18.716 1.00 89.94 91 TYR A CA 1
ATOM 730 C C . TYR A 1 91 ? -0.904 0.340 -20.045 1.00 89.94 91 TYR A C 1
ATOM 732 O O . TYR A 1 91 ? 0.326 0.330 -20.085 1.00 89.94 91 TYR A O 1
ATOM 740 N N . SER A 1 92 ? -1.637 0.546 -21.142 1.00 91.75 92 SER A N 1
ATOM 741 C CA . SER A 1 92 ? -1.066 0.738 -22.486 1.00 91.75 92 SER A CA 1
ATOM 742 C C . SER A 1 92 ? -0.172 1.979 -22.618 1.00 91.75 92 SER A C 1
ATOM 744 O O . SER A 1 92 ? 0.638 2.057 -23.533 1.00 91.75 92 SER A O 1
ATOM 746 N N . ASP A 1 93 ? -0.301 2.943 -21.705 1.00 92.81 93 ASP A N 1
ATOM 747 C CA . ASP A 1 93 ? 0.539 4.145 -21.608 1.00 92.81 93 ASP A CA 1
ATOM 748 C C . ASP A 1 93 ? 1.868 3.903 -20.853 1.00 92.81 93 ASP A C 1
ATOM 750 O O . ASP A 1 93 ? 2.642 4.840 -20.629 1.00 92.81 93 ASP A O 1
ATOM 754 N N . ASN A 1 94 ? 2.158 2.644 -20.498 1.00 92.88 94 ASN A N 1
ATOM 755 C CA . ASN A 1 94 ? 3.299 2.207 -19.693 1.00 92.88 94 ASN A CA 1
ATOM 756 C C . ASN A 1 94 ? 3.281 2.749 -18.249 1.00 92.88 94 ASN A C 1
ATOM 758 O O . ASN A 1 94 ? 4.332 3.054 -17.678 1.00 92.88 94 ASN A O 1
ATOM 762 N N . THR A 1 95 ? 2.089 2.890 -17.658 1.00 95.00 95 THR A N 1
ATOM 763 C CA . THR A 1 95 ? 1.900 3.303 -16.255 1.00 95.00 95 THR A CA 1
ATOM 764 C C . THR A 1 95 ? 1.318 2.188 -15.384 1.00 95.00 95 THR A C 1
ATOM 766 O O . THR A 1 95 ? 0.681 1.250 -15.866 1.00 95.00 95 THR A O 1
ATOM 769 N N . PHE A 1 96 ? 1.503 2.294 -14.071 1.00 94.44 96 PHE A N 1
ATOM 770 C CA . PHE A 1 96 ? 0.895 1.445 -13.052 1.00 94.44 96 PHE A CA 1
ATOM 771 C C . PHE A 1 96 ? -0.262 2.136 -12.324 1.00 94.44 96 PHE A C 1
ATOM 773 O O . PHE A 1 96 ? -1.242 1.478 -11.964 1.00 94.44 96 PHE A O 1
ATOM 780 N N . ARG A 1 97 ? -0.173 3.449 -12.124 1.00 94.94 97 ARG A N 1
ATOM 781 C CA . ARG A 1 97 ? -1.038 4.325 -11.322 1.00 94.94 97 ARG A CA 1
ATOM 782 C C . ARG A 1 97 ? -1.082 3.898 -9.848 1.00 94.94 97 ARG A C 1
ATOM 784 O O . ARG A 1 97 ? -2.150 3.492 -9.386 1.00 94.94 97 ARG A O 1
ATOM 791 N N . PRO A 1 98 ? 0.052 3.939 -9.121 1.00 94.44 98 PRO A N 1
ATOM 792 C CA . PRO A 1 98 ? 0.184 3.365 -7.777 1.00 94.44 98 PRO A CA 1
ATOM 793 C C . PRO A 1 98 ? -0.813 3.932 -6.765 1.00 94.44 98 PRO A C 1
ATOM 795 O O . PRO A 1 98 ? -1.407 3.159 -6.014 1.00 94.44 98 PRO A O 1
ATOM 798 N N . ASP A 1 99 ? -1.055 5.242 -6.806 1.00 94.56 99 ASP A N 1
ATOM 799 C CA . ASP A 1 99 ? -1.899 5.955 -5.838 1.00 94.56 99 ASP A CA 1
ATOM 800 C C . ASP A 1 99 ? -3.386 5.977 -6.221 1.00 94.56 99 ASP A C 1
ATOM 802 O O . ASP A 1 99 ? -4.238 6.425 -5.454 1.00 94.56 99 ASP A O 1
ATOM 806 N N . LYS A 1 100 ? -3.742 5.460 -7.404 1.00 93.94 100 LYS A N 1
ATOM 807 C CA . LYS A 1 100 ? -5.147 5.352 -7.805 1.00 93.94 100 LYS A CA 1
ATOM 808 C C . LYS A 1 100 ? -5.835 4.305 -6.929 1.00 93.94 100 LYS A C 1
ATOM 810 O O . LYS A 1 100 ? -5.351 3.180 -6.800 1.00 93.94 100 LYS A O 1
ATOM 815 N N . PHE A 1 101 ? -6.993 4.652 -6.373 1.00 91.75 101 PHE A N 1
ATOM 816 C CA . PHE A 1 101 ? -7.806 3.705 -5.614 1.00 91.75 101 PHE A CA 1
ATOM 817 C C . PHE A 1 101 ? -8.307 2.555 -6.491 1.00 91.75 101 PHE A C 1
ATOM 819 O O . PHE A 1 101 ? -8.692 2.746 -7.650 1.00 91.75 101 PHE A O 1
ATOM 826 N N . ILE A 1 102 ? -8.325 1.352 -5.923 1.00 84.44 102 ILE A N 1
ATOM 827 C CA . ILE A 1 102 ? -8.967 0.196 -6.543 1.00 84.44 102 ILE A CA 1
ATOM 828 C C . ILE A 1 102 ? -10.478 0.305 -6.357 1.00 84.44 102 ILE A C 1
ATOM 830 O O . ILE A 1 102 ? -10.976 0.418 -5.240 1.00 84.44 102 ILE A O 1
ATOM 834 N N . SER A 1 103 ? -11.219 0.240 -7.464 1.00 74.69 103 SER A N 1
ATOM 835 C CA . SER A 1 103 ? -12.662 0.024 -7.422 1.00 74.69 103 SER A CA 1
ATOM 836 C C . SER A 1 103 ? -12.952 -1.467 -7.230 1.00 74.69 103 SER A C 1
ATOM 838 O O . SER A 1 103 ? -12.184 -2.322 -7.673 1.00 74.69 103 SER A O 1
ATOM 840 N N . ARG A 1 104 ? -14.096 -1.806 -6.616 1.00 61.00 104 ARG A N 1
ATOM 841 C CA . ARG A 1 104 ? -14.562 -3.203 -6.469 1.00 61.00 104 ARG A CA 1
ATOM 842 C C . ARG A 1 104 ? -14.592 -3.988 -7.791 1.00 61.00 104 ARG A C 1
ATOM 844 O O . ARG A 1 104 ? -14.570 -5.210 -7.762 1.00 61.00 104 ARG A O 1
ATOM 851 N N . LEU A 1 105 ? -14.632 -3.290 -8.927 1.00 47.19 105 LEU A N 1
ATOM 852 C CA . LEU A 1 105 ? -14.678 -3.857 -10.273 1.00 47.19 105 LEU A CA 1
ATOM 853 C C . LEU A 1 105 ? -13.292 -4.124 -10.888 1.00 47.19 105 LEU A C 1
ATOM 855 O O . LEU A 1 105 ? -13.192 -4.336 -12.097 1.00 47.19 105 LEU A O 1
ATOM 859 N N . TYR A 1 106 ? -12.208 -4.054 -10.112 1.00 49.25 106 TYR A N 1
ATOM 860 C CA . TYR A 1 106 ? -10.884 -4.313 -10.663 1.00 49.25 106 TYR A CA 1
ATOM 861 C C . TYR A 1 106 ? -10.747 -5.793 -11.032 1.00 49.25 106 TYR A C 1
ATOM 863 O O . TYR A 1 106 ? -10.622 -6.665 -10.174 1.00 49.25 106 TYR A O 1
ATOM 871 N N . LYS A 1 107 ? -10.806 -6.053 -12.340 1.00 44.84 107 LYS A N 1
ATOM 872 C CA . LYS A 1 107 ? -10.577 -7.347 -12.976 1.00 44.84 107 LYS A CA 1
ATOM 873 C C . LYS A 1 107 ? -9.264 -7.925 -12.448 1.00 44.84 107 LYS A C 1
ATOM 875 O O . LYS A 1 107 ? -8.201 -7.333 -12.628 1.00 44.84 107 LYS A O 1
ATOM 880 N N . VAL A 1 108 ? -9.376 -9.053 -11.751 1.00 39.81 108 VAL A N 1
ATOM 881 C CA . VAL A 1 108 ? -8.234 -9.834 -11.283 1.00 39.81 108 VAL A CA 1
ATOM 882 C C . VAL A 1 108 ? -7.375 -10.170 -12.501 1.00 39.81 108 VAL A C 1
ATOM 884 O O . VAL A 1 108 ? -7.885 -10.665 -13.503 1.00 39.81 108 VAL A O 1
ATOM 887 N N . ILE A 1 109 ? -6.112 -9.760 -12.393 1.00 44.03 109 ILE A N 1
ATOM 888 C CA . ILE A 1 109 ? -4.894 -10.210 -13.077 1.00 44.03 109 ILE A CA 1
ATOM 889 C C . ILE A 1 109 ? -5.153 -11.343 -14.085 1.00 44.03 109 ILE A C 1
ATOM 891 O O . ILE A 1 109 ? -5.595 -12.425 -13.698 1.00 44.03 109 ILE A O 1
ATOM 895 N N . LYS A 1 110 ? -4.871 -11.069 -15.362 1.00 34.16 110 LYS A N 1
ATOM 896 C CA . LYS A 1 110 ? -4.732 -12.084 -16.410 1.00 34.16 110 LYS A CA 1
ATOM 897 C C . LYS A 1 110 ? -3.255 -12.349 -16.635 1.00 34.16 110 LYS A C 1
ATOM 899 O O . LYS A 1 110 ? -2.515 -11.340 -16.622 1.00 34.16 110 LYS A O 1
#

Sequence (110 aa):
MKKTLFKDVKSHWARKYIEQLTNKKIVKGIGNKKFLPNSNVTRAEYIAMLMRTLNIPVEENTTCSLKDVNKENWYNNVVATAVKKGFITGYSDNTFRPDKFISRLYKVIK

Radius of gyration: 15.08 Å; chains: 1; bounding box: 35×22×42 Å

Secondary structure (DSSP, 8-state):
------GGGTT-TTHHHHHHHHHTTS----BTTB--TTSPPBHHHHHHHHHHHTTPPPPTTPPP-STT--TTSTTHHHHHHHHHTTS----TTS---TTSBPPTT-----

Foldseek 3Di:
DDQQQQVVCPPPPCRVVVRVCVVLVLADAPDPSHRPPPDFDFLLSVLSSVCSVVVPDQDPPAAAQAPPQDPPDPSNSSVRVCVVVQQDDDDPVSHNRRGDTDDPPPPGGD

pLDDT: mean 87.37, std 13.47, range [34.16, 95.94]